Protein AF-A0A397UT24-F1 (afdb_monomer)

Nearest PDB structures (foldseek):
  5hxy-assembly4_D  TM=7.543E-01  e=1.562E-01  Thermoplasma acidophilum DSM 1728
  3c28-assembly1_B-2  TM=7.470E-01  e=2.999E-01  unclassified
  1ma7-assembly1_B-2  TM=7.456E-01  e=3.648E-01  Punavirus P1
  2hof-assembly1_A-2  TM=7.056E-01  e=5.055E-01  Punavirus P1
  2a3v-assembly1_C  TM=7.478E-01  e=6.562E-01  Vibrio cholerae O1 biovar El Tor str. N16961

Radius of gyration: 14.36 Å; Cα contacts (8 Å, |Δi|>4): 40; chains: 1; bounding box: 41×24×34 Å

Structure (mmCIF, N/CA/C/O backbone):
data_AF-A0A397UT24-F1
#
_entry.id   AF-A0A397UT24-F1
#
loop_
_atom_site.group_PDB
_atom_site.id
_atom_site.type_symbol
_atom_site.label_atom_id
_atom_site.label_alt_id
_atom_site.label_comp_id
_atom_site.label_asym_id
_atom_site.label_entity_id
_atom_site.label_seq_id
_atom_site.pdbx_PDB_ins_code
_atom_site.Cartn_x
_atom_site.Cartn_y
_atom_site.Cartn_z
_atom_site.occupancy
_atom_site.B_iso_or_equiv
_atom_site.auth_seq_id
_atom_site.auth_comp_id
_atom_site.auth_asym_id
_atom_site.auth_atom_id
_atom_site.pdbx_PDB_model_num
ATOM 1 N N . MET A 1 1 ? 17.286 3.136 1.057 1.00 63.62 1 MET A N 1
ATOM 2 C CA . MET A 1 1 ? 17.559 1.864 0.340 1.00 63.62 1 MET A CA 1
ATOM 3 C C . MET A 1 1 ? 16.368 0.892 0.324 1.00 63.62 1 MET A C 1
ATOM 5 O O . MET A 1 1 ? 16.066 0.384 -0.747 1.00 63.62 1 MET A O 1
ATOM 9 N N . GLY A 1 2 ? 15.636 0.663 1.427 1.00 83.56 2 GLY A N 1
ATOM 10 C CA . GLY A 1 2 ? 14.514 -0.305 1.457 1.00 83.56 2 GLY A CA 1
ATOM 11 C C . GLY A 1 2 ? 13.329 -0.006 0.520 1.00 83.56 2 GLY A C 1
ATOM 12 O O . GLY A 1 2 ? 12.805 -0.919 -0.112 1.00 83.56 2 GLY A O 1
ATOM 13 N N . TYR A 1 3 ? 12.957 1.269 0.352 1.00 86.38 3 TYR A N 1
ATOM 14 C CA . TYR A 1 3 ? 11.834 1.678 -0.509 1.00 86.38 3 TYR A CA 1
ATOM 15 C C . TYR A 1 3 ? 11.995 1.245 -1.974 1.00 86.38 3 TYR A C 1
ATOM 17 O O . TYR A 1 3 ? 11.060 0.716 -2.568 1.00 86.38 3 TYR A O 1
ATOM 25 N N . ALA A 1 4 ? 13.185 1.430 -2.554 1.00 90.12 4 ALA A N 1
ATOM 26 C CA . ALA A 1 4 ? 13.445 1.071 -3.947 1.00 90.12 4 ALA A CA 1
ATOM 27 C C . ALA A 1 4 ? 13.348 -0.446 -4.170 1.00 90.12 4 ALA A C 1
ATOM 29 O O . ALA A 1 4 ? 12.757 -0.887 -5.153 1.00 90.12 4 ALA A O 1
ATOM 30 N N . LYS A 1 5 ? 13.863 -1.242 -3.221 1.00 94.94 5 LYS A N 1
ATOM 31 C CA . LYS A 1 5 ? 13.784 -2.707 -3.267 1.00 94.94 5 LYS A CA 1
ATOM 32 C C . LYS A 1 5 ? 12.338 -3.196 -3.158 1.00 94.94 5 LYS A C 1
ATOM 34 O O . LYS A 1 5 ? 11.925 -4.024 -3.961 1.00 94.94 5 LYS A O 1
ATOM 39 N N . LEU A 1 6 ? 11.566 -2.645 -2.218 1.00 93.69 6 LEU A N 1
ATOM 40 C CA . LEU A 1 6 ? 10.144 -2.963 -2.064 1.00 93.69 6 LEU A CA 1
ATOM 41 C C . LEU A 1 6 ? 9.353 -2.594 -3.321 1.00 93.69 6 LEU A C 1
ATOM 43 O O . LEU A 1 6 ? 8.594 -3.410 -3.828 1.00 93.69 6 LEU A O 1
ATOM 47 N N . ARG A 1 7 ? 9.566 -1.389 -3.860 1.00 93.00 7 ARG A N 1
ATOM 48 C CA . ARG A 1 7 ? 8.909 -0.946 -5.094 1.00 93.00 7 ARG A CA 1
ATOM 49 C C . ARG A 1 7 ? 9.220 -1.883 -6.256 1.00 93.00 7 ARG A C 1
ATOM 51 O O . ARG A 1 7 ? 8.292 -2.277 -6.951 1.00 93.00 7 ARG A O 1
ATOM 58 N N . LYS A 1 8 ? 10.487 -2.257 -6.457 1.00 94.38 8 LYS A N 1
ATOM 59 C CA . LYS A 1 8 ? 10.869 -3.208 -7.508 1.00 94.38 8 LYS A CA 1
ATOM 60 C C . LYS A 1 8 ? 10.122 -4.533 -7.339 1.00 94.38 8 LYS A C 1
ATOM 62 O O . LYS A 1 8 ? 9.400 -4.931 -8.240 1.00 94.38 8 LYS A O 1
ATOM 67 N N . MET A 1 9 ? 10.192 -5.126 -6.148 1.00 95.44 9 MET A N 1
ATOM 68 C CA . MET A 1 9 ? 9.512 -6.386 -5.836 1.00 95.44 9 MET A CA 1
ATOM 69 C C . MET A 1 9 ? 7.997 -6.329 -6.099 1.00 95.44 9 MET A C 1
ATOM 71 O O . MET A 1 9 ? 7.452 -7.247 -6.698 1.00 95.44 9 MET A O 1
ATOM 75 N N . LEU A 1 10 ? 7.313 -5.251 -5.700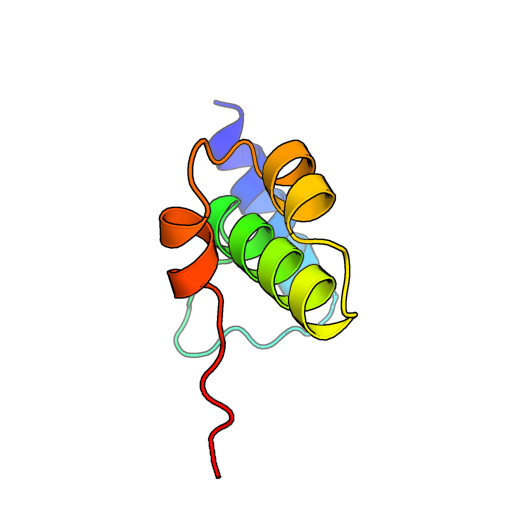 1.00 94.31 10 LEU A N 1
ATOM 76 C CA . LEU A 1 10 ? 5.871 -5.091 -5.938 1.00 94.31 10 LEU A CA 1
ATOM 77 C C . LEU A 1 10 ? 5.521 -5.046 -7.433 1.00 94.31 10 LEU A C 1
ATOM 79 O O . LEU A 1 10 ? 4.518 -5.624 -7.842 1.00 94.31 10 LEU A O 1
ATOM 83 N N . ASN A 1 11 ? 6.335 -4.372 -8.247 1.00 93.38 11 ASN A N 1
ATOM 84 C CA . ASN A 1 11 ? 6.087 -4.267 -9.687 1.00 93.38 11 ASN A CA 1
ATOM 85 C C . ASN A 1 11 ? 6.489 -5.548 -10.437 1.00 93.38 11 ASN A C 1
ATOM 87 O O . ASN A 1 11 ? 5.804 -5.925 -11.386 1.00 93.38 11 ASN A O 1
ATOM 91 N N . ASP A 1 12 ? 7.520 -6.259 -9.973 1.00 93.94 12 ASP A N 1
ATOM 92 C CA . ASP A 1 12 ? 7.871 -7.591 -10.480 1.00 93.94 12 ASP A CA 1
ATOM 93 C C . ASP A 1 12 ? 6.713 -8.578 -10.227 1.00 93.94 12 ASP A C 1
ATOM 95 O O . ASP A 1 12 ? 6.313 -9.314 -11.128 1.00 93.94 12 ASP A O 1
ATOM 99 N N . ILE A 1 13 ? 6.106 -8.548 -9.030 1.00 94.00 13 ILE A N 1
ATOM 100 C CA . ILE A 1 13 ? 4.915 -9.353 -8.707 1.00 94.00 13 ILE A CA 1
ATOM 101 C C . ILE A 1 13 ? 3.741 -8.982 -9.617 1.00 94.00 13 ILE A C 1
ATOM 103 O O . ILE A 1 13 ? 3.100 -9.881 -10.157 1.00 94.00 13 ILE A O 1
ATOM 107 N N . ALA A 1 14 ? 3.466 -7.688 -9.810 1.00 92.12 14 ALA A N 1
ATOM 108 C CA . ALA A 1 14 ? 2.369 -7.232 -10.665 1.00 92.12 14 ALA A CA 1
ATOM 109 C C . ALA A 1 14 ? 2.528 -7.729 -12.107 1.00 92.12 14 ALA A C 1
ATOM 111 O O . ALA A 1 14 ? 1.591 -8.288 -12.672 1.00 92.12 14 ALA A O 1
ATOM 112 N N . THR A 1 15 ? 3.742 -7.602 -12.647 1.00 91.12 15 THR A N 1
ATOM 113 C CA . THR A 1 15 ? 4.099 -8.060 -13.995 1.00 91.12 15 THR A CA 1
ATOM 114 C C . THR A 1 15 ? 3.910 -9.569 -14.129 1.00 91.12 15 THR A C 1
ATOM 116 O O . THR A 1 15 ? 3.225 -10.028 -15.038 1.00 91.12 15 THR A O 1
ATOM 119 N N . ASN A 1 16 ? 4.449 -10.348 -13.186 1.00 94.75 16 ASN A N 1
ATOM 120 C CA . ASN A 1 16 ? 4.359 -11.811 -13.222 1.00 94.75 16 ASN A CA 1
ATOM 121 C 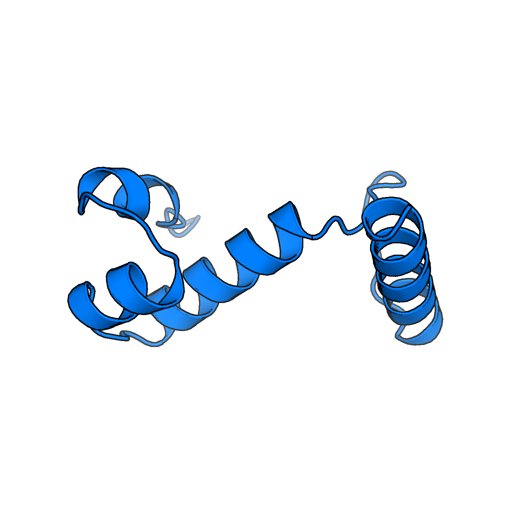C . ASN A 1 16 ? 2.937 -12.336 -12.971 1.00 94.75 16 ASN A C 1
ATOM 123 O O . ASN A 1 16 ? 2.596 -13.419 -13.435 1.00 94.75 16 ASN A O 1
ATOM 127 N N . SE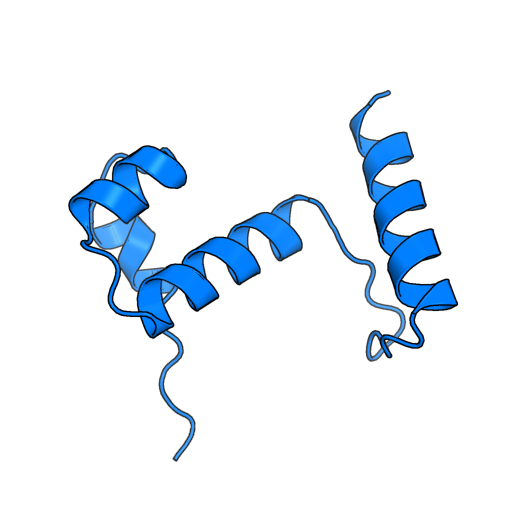R A 1 17 ? 2.108 -11.578 -12.250 1.00 94.50 17 SER A N 1
ATOM 128 C CA . SER A 1 17 ? 0.703 -11.920 -11.989 1.00 94.50 17 SER A CA 1
ATOM 129 C C . SER A 1 17 ? -0.242 -11.470 -13.109 1.00 94.50 17 SER A C 1
ATOM 131 O O . SER A 1 17 ? -1.441 -11.719 -13.021 1.00 94.50 17 SER A O 1
ATOM 133 N N . GLY A 1 18 ? 0.262 -10.773 -14.135 1.00 91.62 18 GLY A N 1
ATOM 134 C CA . GLY A 1 18 ? -0.559 -10.224 -15.216 1.00 91.62 18 GLY A CA 1
ATOM 135 C C . GLY A 1 18 ? -1.469 -9.067 -14.787 1.00 91.62 18 GLY A C 1
ATOM 136 O O . GLY A 1 18 ? -2.452 -8.778 -15.466 1.00 91.62 18 GLY A O 1
ATOM 137 N N . ILE A 1 19 ? -1.169 -8.399 -13.667 1.00 88.62 19 ILE A N 1
ATOM 138 C CA . ILE A 1 19 ? -1.905 -7.204 -13.241 1.00 88.62 19 ILE A CA 1
ATOM 139 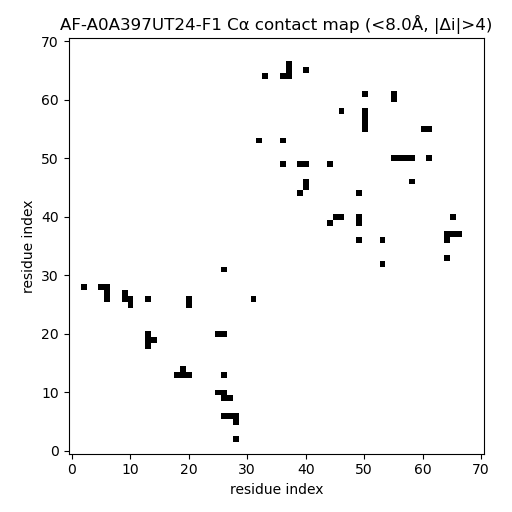C C . ILE A 1 19 ? -1.544 -6.075 -14.206 1.00 88.62 19 ILE A C 1
ATOM 141 O O . ILE A 1 19 ? -0.425 -5.559 -14.178 1.00 88.62 19 ILE A O 1
ATOM 145 N N . ASN A 1 20 ? -2.496 -5.684 -15.052 1.00 83.94 20 ASN A N 1
ATOM 146 C CA . ASN A 1 20 ? -2.316 -4.554 -15.952 1.00 83.94 20 ASN A CA 1
ATOM 147 C C . ASN A 1 20 ? -2.336 -3.246 -15.149 1.00 83.94 20 ASN A C 1
ATOM 149 O O . ASN A 1 20 ? -3.346 -2.889 -14.545 1.00 83.94 20 ASN A O 1
ATOM 153 N N . LEU A 1 21 ? -1.209 -2.539 -15.130 1.00 81.31 21 LEU A N 1
ATOM 154 C CA . LEU A 1 21 ? -1.112 -1.214 -14.536 1.00 81.3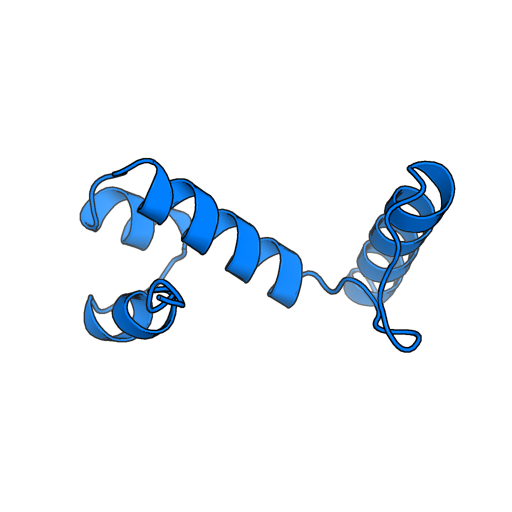1 21 LEU A CA 1
ATOM 155 C C . LEU A 1 21 ? -1.282 -0.192 -15.659 1.00 81.31 21 LEU A C 1
ATOM 157 O O . LEU A 1 21 ? -0.340 0.076 -16.404 1.00 81.31 21 LEU A O 1
ATOM 161 N N . ASP A 1 22 ? -2.487 0.368 -15.783 1.00 82.38 22 ASP A N 1
ATOM 162 C CA . ASP A 1 22 ? -2.799 1.354 -16.820 1.00 82.38 22 ASP A CA 1
ATOM 163 C C . ASP A 1 22 ? -1.747 2.474 -16.885 1.00 82.38 22 ASP A C 1
ATOM 165 O O . ASP A 1 22 ? -1.299 2.999 -15.858 1.00 82.38 22 ASP A O 1
ATOM 169 N N . ASN A 1 23 ? -1.395 2.892 -18.105 1.00 78.88 23 ASN A N 1
ATOM 170 C CA . ASN A 1 23 ? -0.535 4.050 -18.378 1.00 78.88 23 ASN A CA 1
ATOM 171 C C . ASN A 1 23 ? 0.845 4.012 -17.690 1.00 78.88 23 ASN A C 1
ATOM 173 O O . ASN A 1 23 ? 1.299 5.030 -17.160 1.00 78.88 23 ASN A O 1
ATOM 177 N N . ASN A 1 24 ? 1.517 2.854 -17.670 1.00 75.00 24 ASN A N 1
ATOM 178 C CA . ASN A 1 24 ? 2.836 2.674 -17.040 1.00 75.00 24 ASN A CA 1
ATOM 179 C C . ASN A 1 24 ? 2.879 3.116 -15.565 1.00 75.00 24 ASN A C 1
ATOM 181 O O . ASN A 1 24 ? 3.934 3.493 -15.040 1.00 75.00 24 ASN A O 1
ATOM 185 N N . ARG A 1 25 ? 1.732 3.103 -14.874 1.00 84.56 25 ARG A N 1
ATOM 186 C CA . ARG A 1 25 ? 1.702 3.377 -13.439 1.00 84.56 25 ARG A CA 1
ATOM 187 C C . ARG A 1 25 ? 2.471 2.284 -12.710 1.00 84.56 25 ARG A C 1
ATOM 189 O O . ARG A 1 25 ? 2.450 1.122 -13.088 1.00 84.56 25 ARG A O 1
ATOM 196 N N . LEU A 1 26 ? 3.156 2.670 -11.640 1.00 86.56 26 LEU A N 1
ATOM 197 C CA . LEU A 1 26 ? 3.911 1.739 -10.810 1.00 86.56 26 LEU A CA 1
ATOM 198 C C . LEU A 1 26 ? 3.201 1.558 -9.477 1.00 86.56 26 LEU A C 1
ATOM 200 O O . LEU A 1 26 ? 2.787 2.538 -8.851 1.00 86.56 26 LEU A O 1
ATOM 204 N N . ILE A 1 27 ? 3.135 0.316 -9.004 1.00 91.19 27 ILE A N 1
ATOM 205 C CA . ILE A 1 27 ? 2.690 0.030 -7.645 1.00 91.19 27 ILE A CA 1
ATOM 206 C C . ILE A 1 27 ? 3.706 0.631 -6.677 1.00 91.19 27 ILE A C 1
ATOM 208 O O . ILE A 1 27 ? 4.917 0.398 -6.769 1.00 91.19 27 ILE A O 1
ATOM 212 N N . THR A 1 28 ? 3.202 1.419 -5.735 1.00 91.81 28 THR A N 1
ATOM 213 C CA . THR A 1 28 ? 3.974 1.980 -4.629 1.00 91.81 28 THR A CA 1
ATOM 214 C C . THR A 1 28 ? 3.486 1.390 -3.314 1.00 91.81 28 THR A C 1
ATOM 216 O O . THR A 1 28 ? 2.340 0.962 -3.188 1.00 91.81 28 THR A O 1
ATOM 219 N N . ASN A 1 29 ? 4.330 1.429 -2.283 1.00 91.69 29 ASN A N 1
ATOM 220 C CA . ASN A 1 29 ? 3.892 1.050 -0.940 1.00 91.69 29 ASN A CA 1
ATOM 221 C C . ASN A 1 29 ? 2.670 1.874 -0.481 1.00 91.69 29 ASN A C 1
ATOM 223 O O . ASN A 1 29 ? 1.771 1.361 0.179 1.00 91.69 29 ASN A O 1
ATOM 227 N N . HIS A 1 30 ? 2.615 3.151 -0.875 1.00 90.44 30 HIS A N 1
ATOM 228 C CA . HIS A 1 30 ? 1.496 4.033 -0.560 1.00 90.44 30 HIS A CA 1
ATOM 229 C C . HIS A 1 30 ? 0.190 3.591 -1.241 1.00 90.44 30 HIS A C 1
ATOM 231 O O . HIS A 1 30 ? -0.839 3.519 -0.573 1.00 90.44 30 HIS A O 1
ATOM 237 N N . SER A 1 31 ? 0.223 3.224 -2.529 1.00 90.12 31 SER A N 1
ATOM 238 C CA . SER A 1 31 ? -0.967 2.717 -3.230 1.00 90.12 31 SER A CA 1
ATOM 239 C C . SER A 1 31 ? -1.453 1.383 -2.655 1.00 90.12 31 SER A C 1
ATOM 241 O O . SER A 1 31 ? -2.660 1.191 -2.524 1.00 90.12 31 SER A O 1
ATOM 243 N N . CYS A 1 32 ? -0.540 0.497 -2.234 1.00 91.94 32 CYS A N 1
ATOM 244 C CA . CYS A 1 32 ? -0.907 -0.734 -1.523 1.00 91.94 32 CYS A CA 1
ATOM 245 C C . CYS A 1 32 ? -1.609 -0.432 -0.196 1.00 91.94 32 CYS A C 1
ATOM 247 O O . CYS A 1 32 ? -2.686 -0.965 0.059 1.00 91.94 32 CYS A O 1
ATOM 249 N N . ARG A 1 33 ? -1.040 0.462 0.628 1.00 92.81 33 ARG A N 1
ATOM 250 C CA . ARG A 1 33 ? -1.650 0.875 1.903 1.00 92.81 33 ARG A CA 1
ATOM 251 C C . ARG A 1 33 ? -3.043 1.465 1.688 1.00 92.81 33 ARG A C 1
ATOM 253 O O . ARG A 1 33 ? -3.968 1.093 2.401 1.00 92.81 33 ARG A O 1
ATOM 260 N N . ARG A 1 34 ? -3.207 2.336 0.687 1.00 91.56 34 ARG A N 1
ATOM 261 C CA . ARG A 1 34 ? -4.513 2.908 0.331 1.00 91.56 34 ARG A CA 1
ATOM 262 C C . ARG A 1 34 ? -5.522 1.830 -0.061 1.00 91.56 34 ARG A C 1
ATOM 264 O O . ARG A 1 34 ? -6.622 1.822 0.479 1.00 91.56 34 ARG A O 1
ATOM 271 N N . THR A 1 35 ? -5.121 0.904 -0.929 1.00 91.75 35 THR A N 1
ATOM 272 C CA . THR A 1 35 ? -5.972 -0.212 -1.375 1.00 91.75 35 THR A CA 1
ATOM 273 C C . THR A 1 35 ? -6.384 -1.103 -0.202 1.00 91.75 35 THR A C 1
ATOM 275 O O . THR A 1 35 ? -7.551 -1.457 -0.082 1.00 91.75 35 THR A O 1
ATOM 278 N N . ALA A 1 36 ? -5.462 -1.419 0.714 1.00 93.88 36 ALA A N 1
ATOM 279 C CA . ALA A 1 36 ? -5.763 -2.219 1.900 1.00 93.88 36 ALA A CA 1
ATOM 280 C C . ALA A 1 36 ? -6.810 -1.5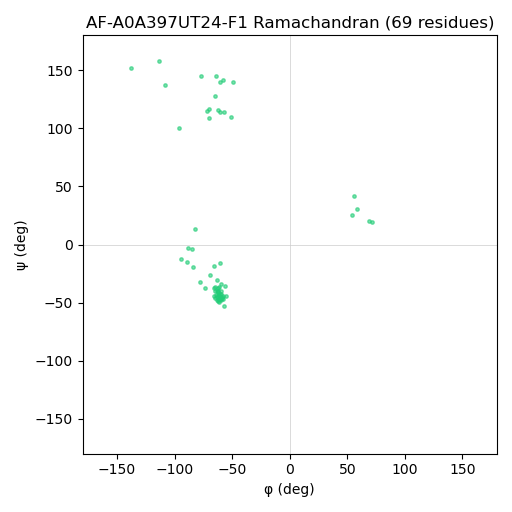47 2.804 1.00 93.88 36 ALA A C 1
ATOM 282 O O . ALA A 1 36 ? -7.765 -2.195 3.220 1.00 93.88 36 ALA A O 1
ATOM 283 N N . ILE A 1 37 ? -6.672 -0.241 3.064 1.00 93.06 37 ILE A N 1
ATOM 284 C CA . ILE A 1 37 ? -7.647 0.519 3.866 1.00 93.06 37 ILE A CA 1
ATOM 285 C C . ILE A 1 37 ? -9.019 0.531 3.180 1.00 93.06 37 ILE A C 1
ATOM 287 O O . ILE A 1 37 ? -10.029 0.296 3.839 1.00 93.06 37 ILE A O 1
ATOM 291 N N . GLN A 1 38 ? -9.058 0.751 1.862 1.00 92.81 38 GLN A N 1
ATOM 292 C CA . GLN A 1 38 ? -10.298 0.727 1.078 1.00 92.81 38 GLN A CA 1
ATOM 293 C C . GLN A 1 38 ? -10.987 -0.639 1.143 1.00 92.81 38 GLN A C 1
ATOM 295 O O . GLN A 1 38 ? -12.179 -0.709 1.426 1.00 92.81 38 GLN A O 1
ATOM 300 N N . LEU A 1 39 ? -10.240 -1.731 0.959 1.00 93.50 39 LEU A N 1
ATOM 301 C CA . LEU A 1 39 ? -10.781 -3.088 1.048 1.00 93.50 39 LEU A CA 1
ATOM 302 C C . LEU A 1 39 ? -11.339 -3.391 2.440 1.00 93.50 39 LEU A C 1
ATOM 304 O O . LEU A 1 39 ? -12.453 -3.898 2.545 1.00 93.50 39 LEU A O 1
ATOM 308 N N . LEU A 1 40 ? -10.608 -3.071 3.508 1.00 93.00 40 LEU A N 1
ATOM 309 C CA . LEU A 1 40 ? -11.079 -3.312 4.875 1.00 93.00 40 LEU A CA 1
ATOM 310 C C . LEU A 1 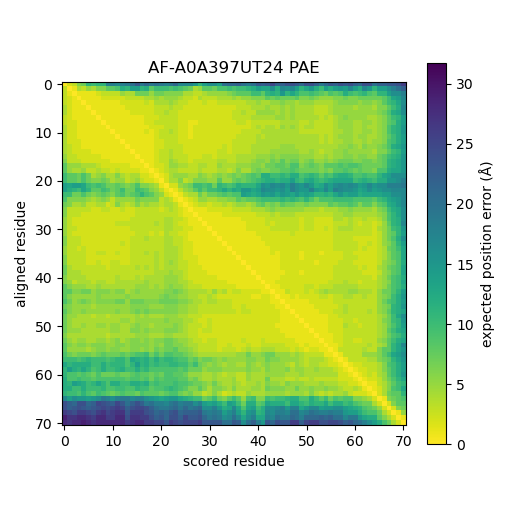40 ? -12.339 -2.490 5.188 1.00 93.00 40 LEU A C 1
ATOM 312 O O . LEU A 1 40 ? -13.288 -3.012 5.771 1.00 93.00 40 LEU A O 1
ATOM 316 N N . LYS A 1 41 ? -12.393 -1.234 4.730 1.00 89.62 41 LYS A N 1
ATOM 317 C CA . LYS A 1 41 ? -13.580 -0.382 4.870 1.00 89.62 41 LYS A CA 1
ATOM 318 C C . LYS A 1 41 ? -14.778 -0.938 4.094 1.00 89.62 41 LYS A C 1
ATOM 320 O O . LYS A 1 41 ? -15.870 -1.023 4.650 1.00 89.62 41 LYS A O 1
ATOM 325 N N . ASN A 1 42 ? -14.571 -1.406 2.861 1.00 90.06 42 ASN A N 1
ATOM 32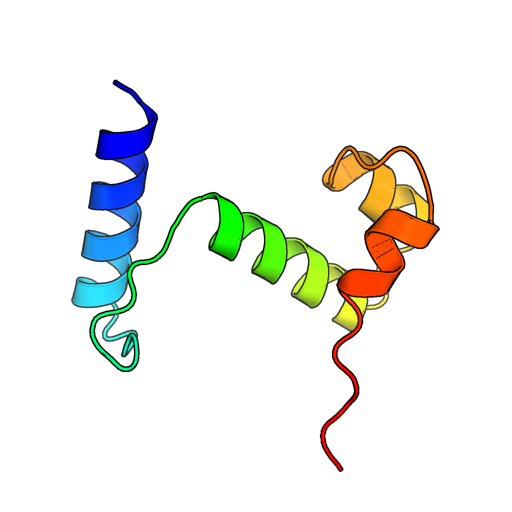6 C CA . ASN A 1 42 ? -15.611 -2.048 2.046 1.00 90.06 42 ASN A CA 1
ATOM 327 C C . ASN A 1 42 ? -16.124 -3.354 2.679 1.00 90.06 42 ASN A C 1
ATOM 329 O O . ASN A 1 42 ? -17.301 -3.683 2.555 1.00 90.06 42 ASN A O 1
ATOM 333 N N . ASN A 1 43 ? -15.269 -4.060 3.424 1.00 91.38 43 ASN A N 1
ATOM 334 C CA . ASN A 1 43 ? -15.635 -5.233 4.223 1.00 91.38 43 ASN A CA 1
ATOM 335 C C . ASN A 1 43 ? -16.234 -4.881 5.599 1.00 91.38 43 ASN A C 1
ATOM 337 O O . ASN A 1 43 ? -16.383 -5.760 6.443 1.00 91.38 43 ASN A O 1
ATOM 341 N N . ARG A 1 44 ? -16.609 -3.613 5.825 1.00 90.50 44 ARG A N 1
ATOM 342 C CA . ARG A 1 44 ? -17.276 -3.124 7.045 1.00 90.50 44 ARG A CA 1
ATOM 343 C C . ARG A 1 44 ? -16.481 -3.370 8.333 1.00 90.50 44 ARG A C 1
ATOM 345 O O . ARG A 1 44 ? -17.072 -3.535 9.398 1.00 90.50 44 ARG A O 1
ATOM 352 N N . VAL A 1 45 ? -15.149 -3.373 8.247 1.00 92.25 45 VAL A N 1
ATOM 353 C CA . VAL A 1 45 ? -14.291 -3.340 9.439 1.00 92.25 45 VAL A CA 1
ATOM 354 C C . VAL A 1 45 ? -14.581 -2.057 10.219 1.00 92.25 45 VAL A C 1
ATOM 356 O O . VAL A 1 45 ? -14.779 -0.995 9.624 1.00 92.25 45 VAL A O 1
ATOM 359 N N . LEU A 1 46 ? -14.622 -2.162 11.548 1.00 91.19 46 LEU A N 1
ATOM 360 C CA . LEU A 1 46 ? -14.914 -1.036 12.430 1.00 91.19 46 LEU A CA 1
ATOM 361 C C . LEU A 1 46 ? -13.909 0.099 12.215 1.00 91.19 46 LEU A C 1
ATOM 363 O O . LEU A 1 46 ? -12.711 -0.129 12.043 1.00 91.19 46 LEU A O 1
ATOM 367 N N . GLU A 1 47 ? -14.382 1.345 12.273 1.00 89.19 47 GLU A N 1
ATOM 368 C CA . GLU A 1 47 ? -13.516 2.511 12.076 1.00 89.19 47 GLU A CA 1
ATOM 369 C C . GLU A 1 47 ? -12.378 2.587 13.099 1.00 89.19 47 GLU A C 1
ATOM 371 O O . GLU A 1 47 ? -11.274 2.996 12.745 1.00 89.19 47 GLU A O 1
ATOM 376 N N . SER A 1 48 ? -12.615 2.151 14.340 1.00 90.50 48 SER A N 1
ATOM 377 C CA . SER A 1 48 ? -11.581 2.055 15.377 1.00 90.50 48 SER A CA 1
ATOM 378 C C . SER A 1 48 ? -10.442 1.119 14.966 1.00 90.50 48 SER A C 1
ATOM 380 O O . SER A 1 48 ? -9.268 1.458 15.121 1.00 90.50 48 SER A O 1
ATOM 382 N N . ASP A 1 49 ? -10.781 -0.025 14.375 1.00 92.69 49 ASP A N 1
ATOM 383 C CA . ASP A 1 49 ? -9.809 -1.027 13.938 1.00 92.69 49 ASP A CA 1
ATOM 384 C C . ASP A 1 49 ? -9.074 -0.550 12.684 1.00 92.69 49 ASP A C 1
ATOM 386 O O . ASP A 1 49 ? -7.862 -0.728 12.558 1.00 92.69 49 ASP A O 1
ATOM 390 N N . LEU A 1 50 ? -9.778 0.138 11.779 1.00 91.88 50 LEU A N 1
ATOM 391 C CA . LEU A 1 50 ? -9.169 0.797 10.625 1.00 91.88 50 LEU A CA 1
ATOM 392 C C . LEU A 1 50 ? -8.187 1.891 11.049 1.00 91.88 50 LEU A C 1
ATOM 394 O O . LEU A 1 50 ? -7.119 2.003 10.443 1.00 91.88 50 LEU A O 1
ATOM 398 N N . GLN A 1 51 ? -8.498 2.689 12.075 1.00 91.94 51 GLN A N 1
ATOM 399 C CA . GLN A 1 51 ? -7.569 3.689 12.615 1.00 91.94 51 GLN A CA 1
ATOM 400 C C . GLN A 1 51 ? -6.330 3.027 13.198 1.00 91.94 51 GLN A C 1
ATOM 402 O O . GLN A 1 51 ? -5.221 3.425 12.843 1.00 91.94 51 GLN A O 1
ATOM 407 N N . ALA A 1 52 ? -6.506 1.986 14.016 1.00 92.06 52 ALA A N 1
ATOM 408 C CA . ALA A 1 52 ? -5.397 1.242 14.600 1.00 92.06 52 ALA A CA 1
ATOM 409 C C . ALA A 1 52 ? -4.502 0.610 13.519 1.00 92.06 52 ALA A C 1
ATOM 411 O O . ALA A 1 52 ? -3.285 0.780 13.547 1.00 92.06 52 ALA A O 1
ATOM 412 N N . PHE A 1 53 ? -5.100 -0.046 12.519 1.00 91.56 53 PHE A N 1
ATOM 413 C CA . PHE A 1 53 ? -4.383 -0.658 11.398 1.00 91.56 53 PHE A CA 1
ATOM 414 C C . PHE A 1 53 ? -3.633 0.373 10.552 1.00 91.56 53 PHE A C 1
ATOM 416 O O . PHE A 1 53 ? -2.483 0.175 10.158 1.00 91.56 53 PHE A O 1
ATOM 423 N N . SER A 1 54 ? -4.296 1.483 10.237 1.00 91.00 54 SER A N 1
ATOM 424 C CA . SER A 1 54 ? -3.744 2.488 9.337 1.00 91.00 54 SER A CA 1
ATOM 425 C C . SER A 1 54 ? -2.819 3.480 10.038 1.00 91.00 54 SER A C 1
ATOM 427 O O . SER A 1 54 ? -2.037 4.132 9.352 1.00 91.00 54 SER A O 1
ATOM 429 N N . GLY A 1 55 ? -2.882 3.613 11.362 1.00 92.19 55 GLY A N 1
ATOM 430 C CA . G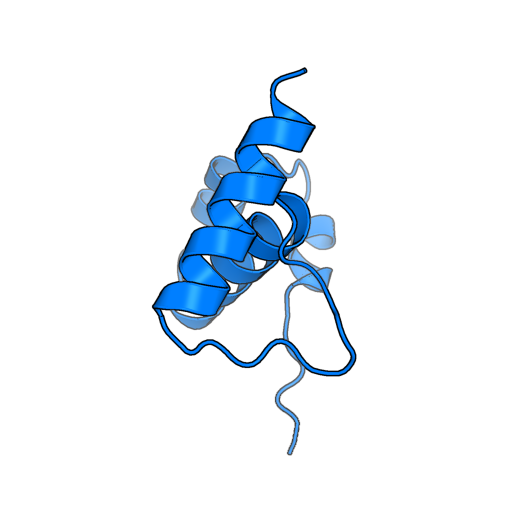LY A 1 55 ? -2.145 4.613 12.134 1.00 92.19 55 GLY A CA 1
ATOM 431 C C . GLY A 1 55 ? -2.661 6.049 11.966 1.00 92.19 55 GLY A C 1
ATOM 432 O O . GLY A 1 55 ? -1.908 6.992 12.215 1.00 92.19 55 GLY A O 1
ATOM 433 N N . HIS A 1 56 ? -3.902 6.245 11.505 1.00 90.69 56 HIS A N 1
ATOM 434 C CA . HIS A 1 56 ? -4.515 7.579 11.450 1.00 90.69 56 HIS A CA 1
ATOM 435 C C . HIS A 1 56 ? -4.981 8.023 12.840 1.00 90.69 56 HIS A C 1
ATOM 437 O O . HIS A 1 56 ? -5.434 7.213 13.641 1.00 90.69 56 HIS A O 1
ATOM 443 N N . ARG A 1 57 ? -4.864 9.329 13.114 1.00 86.81 57 ARG A N 1
ATOM 444 C CA . ARG A 1 57 ? -5.220 9.935 14.410 1.00 86.81 57 ARG A CA 1
ATOM 445 C C . ARG A 1 57 ? -6.643 10.492 14.465 1.00 86.81 57 ARG A C 1
ATOM 447 O O . ARG A 1 57 ? -7.097 10.844 15.546 1.00 86.81 57 ARG A O 1
ATOM 454 N N . SER A 1 58 ? -7.314 10.624 13.322 1.00 84.06 58 SER A N 1
ATOM 455 C CA . SER A 1 58 ? -8.673 11.156 13.238 1.00 84.06 58 SER A CA 1
ATOM 456 C C . SER A 1 58 ? -9.529 10.356 12.260 1.00 84.06 58 SER A C 1
ATOM 458 O O . SER A 1 58 ? -9.028 9.799 11.278 1.00 84.06 58 SER A O 1
ATOM 460 N N . HIS A 1 59 ? -10.837 10.344 12.524 1.00 80.62 59 HIS A N 1
ATOM 461 C CA . HIS A 1 59 ? -11.847 9.771 11.630 1.00 80.62 59 HIS A CA 1
ATOM 462 C C . HIS A 1 59 ? -11.873 10.477 10.273 1.00 80.62 59 HIS A C 1
ATOM 464 O O . HIS A 1 59 ? -12.024 9.833 9.239 1.00 80.62 59 HIS A O 1
ATOM 470 N N . GLU A 1 60 ? -11.659 11.792 10.259 1.00 82.81 60 GLU A N 1
ATOM 471 C CA . GLU A 1 60 ? -11.658 12.598 9.036 1.00 82.81 60 GLU A CA 1
ATOM 472 C C . GLU A 1 60 ? -10.593 12.120 8.045 1.00 82.81 60 GLU A C 1
ATOM 474 O O . GLU A 1 60 ? -10.881 11.969 6.864 1.00 82.81 60 GLU A O 1
ATOM 479 N N . SER A 1 61 ? -9.397 11.750 8.523 1.00 82.31 61 SER A N 1
ATOM 480 C CA . SER A 1 61 ? -8.352 11.192 7.654 1.00 82.31 61 SER A CA 1
ATOM 481 C C . SER A 1 61 ? -8.719 9.832 7.047 1.00 82.31 61 SER A C 1
ATOM 483 O O . SER A 1 61 ? -8.096 9.412 6.076 1.00 82.31 61 SER A O 1
ATOM 485 N N . LEU A 1 62 ? -9.703 9.118 7.607 1.00 82.94 62 LEU A N 1
ATOM 486 C CA . LEU A 1 62 ? -10.240 7.885 7.027 1.00 82.94 62 LEU A CA 1
ATOM 487 C C . LEU A 1 62 ? -11.401 8.131 6.055 1.00 82.94 62 LEU A C 1
ATOM 489 O O . LEU A 1 62 ? -11.763 7.219 5.299 1.00 82.94 62 LEU A O 1
ATOM 493 N N . ALA A 1 63 ? -12.003 9.322 6.064 1.00 81.12 63 ALA A N 1
ATOM 494 C CA . ALA A 1 63 ? -13.117 9.668 5.188 1.00 81.12 63 ALA A CA 1
ATOM 495 C C . ALA A 1 63 ? -12.683 9.696 3.714 1.00 81.12 63 ALA A C 1
ATOM 497 O O . ALA A 1 63 ? -13.401 9.162 2.872 1.00 81.12 63 ALA A O 1
ATOM 498 N N . ASP A 1 64 ? -11.462 10.162 3.422 1.00 80.88 64 ASP A N 1
ATOM 499 C CA . ASP A 1 64 ? -10.868 10.217 2.071 1.00 80.88 64 ASP A CA 1
ATOM 500 C C . ASP A 1 64 ? -10.711 8.847 1.383 1.00 80.88 64 ASP A C 1
ATOM 502 O O . ASP A 1 64 ? -10.491 8.752 0.172 1.00 80.88 64 ASP A O 1
ATOM 506 N N . TYR A 1 65 ? -10.806 7.756 2.148 1.00 82.31 65 TYR A N 1
ATOM 507 C CA . TYR A 1 65 ? -10.761 6.396 1.613 1.00 82.31 65 TYR A CA 1
ATOM 508 C C . TYR A 1 65 ? -12.144 5.870 1.208 1.00 82.31 65 TYR A C 1
ATOM 510 O O . TYR A 1 65 ? -12.216 4.768 0.668 1.00 82.31 65 TYR A O 1
ATOM 518 N N . CYS A 1 66 ? -13.231 6.622 1.428 1.00 69.56 66 CYS A N 1
ATOM 519 C CA . CYS A 1 66 ? -14.525 6.293 0.833 1.00 69.56 66 CYS A CA 1
ATOM 520 C C . CYS A 1 66 ? -14.411 6.370 -0.690 1.00 69.56 66 CYS A C 1
ATOM 522 O O . CYS A 1 66 ? -14.188 7.438 -1.256 1.00 69.56 66 CYS A O 1
ATOM 524 N N . GLN A 1 67 ? -14.589 5.236 -1.365 1.00 64.81 67 GLN A N 1
ATOM 525 C CA . GLN A 1 67 ? -14.992 5.287 -2.761 1.00 64.81 67 GLN A CA 1
ATOM 526 C C . GLN A 1 67 ? -16.442 5.771 -2.762 1.00 64.81 67 GLN A C 1
ATOM 528 O O . GLN A 1 67 ? -17.313 5.104 -2.206 1.00 64.81 67 GLN A O 1
ATOM 533 N N . THR A 1 68 ? -16.704 6.941 -3.346 1.00 51.22 68 THR A N 1
ATOM 534 C CA . THR A 1 68 ? -18.037 7.202 -3.883 1.00 51.22 68 THR A CA 1
ATOM 535 C C . THR A 1 68 ? -18.283 6.084 -4.880 1.00 51.22 68 THR A C 1
ATOM 537 O O . THR A 1 68 ? -17.524 5.944 -5.837 1.00 51.22 68 THR A O 1
ATOM 540 N N . SER A 1 69 ? -19.251 5.222 -4.588 1.00 49.50 69 SER A N 1
ATOM 541 C CA . SER A 1 69 ? -19.779 4.281 -5.564 1.00 49.50 69 SER A CA 1
ATOM 542 C C . SER A 1 69 ? -20.127 5.086 -6.811 1.00 49.50 69 SER A C 1
ATOM 544 O O . SER A 1 69 ? -21.020 5.931 -6.759 1.00 49.50 69 SER A O 1
ATOM 546 N N . ASP A 1 70 ? -19.350 4.896 -7.874 1.00 46.59 70 ASP A N 1
ATOM 547 C CA . ASP A 1 70 ? -19.712 5.363 -9.205 1.00 46.59 70 ASP A CA 1
ATOM 548 C C . ASP A 1 70 ? -21.026 4.639 -9.540 1.00 46.59 70 ASP A C 1
ATOM 550 O O . ASP A 1 70 ? -21.066 3.404 -9.519 1.00 46.59 70 ASP A O 1
ATOM 554 N N . ASN A 1 71 ? -22.108 5.413 -9.660 1.00 35.50 71 ASN A N 1
ATOM 555 C CA . ASN A 1 71 ? -23.437 4.943 -10.065 1.00 35.50 71 ASN A CA 1
ATOM 556 C C . ASN A 1 71 ? -23.449 4.648 -11.562 1.00 35.50 71 ASN A C 1
ATOM 558 O O . ASN A 1 71 ? -22.993 5.535 -12.317 1.00 35.50 71 ASN A O 1
#

InterPro domains:
  IPR011010 DNA breaking-rejoining enzyme, catalytic core [SSF56349] (3-69)
  IPR013762 Integrase-like, catalytic domain superfamily [G3DSA:1.10.443.10] (1-71)

Sequence (71 aa):
MGYAKLRKMLNDIATNSGINLDNNRLITNHSCRRTAIQLLKNNRVLESDLQAFSGHRSHESLADYCQTSDN

Solvent-accessible surface area (backbone atoms only — not comparable to full-atom values): 4393 Å² total; per-residue (Å²): 117,68,65,63,55,51,31,50,52,50,39,52,49,31,59,76,70,66,55,82,50,72,91,81,52,74,61,40,73,65,58,51,53,52,49,51,52,34,52,43,50,74,70,65,51,54,68,70,56,52,27,64,75,70,68,51,93,50,72,69,75,56,51,81,53,60,73,76,77,84,126

Mean predicted aligned error: 5.97 Å

Secondary structure (DSSP, 8-state):
-HHHHHHHHHHHHHHHTT---GGG----HHHHHHHHHHHHHHTT--HHHHHHHHT-SSSHHHHTT------

Organism: NCBI:txid44941

pLDDT: mean 85.99, std 11.9, range [35.5, 95.44]

Foldseek 3Di:
DVQVVVQVVQQVVCVVVVPDDPPPDGDGPVNVLLVVLLVCVVVVPDLVVSCVVSVPPDSVVSVVSDDPPPD